Protein AF-A0A929YXE1-F1 (afdb_monomer_lite)

Foldseek 3Di:
DPCDPPNVVVVVVVVLVVFDDDPPPCQRSLVVVQVVLVVVVFDWDADPVSDIDTDDDD

Sequence (58 aa):
MAQLKPQSVFDCFAQINQVPRPSKREEKITAFLRKFGEDLGLETLVDEAGNVLIRKPG

Structure (mmCIF, N/CA/C/O backbone):
data_AF-A0A929YXE1-F1
#
_entry.id   AF-A0A929YXE1-F1
#
loop_
_atom_site.group_PDB
_atom_site.id
_atom_site.type_symbol
_atom_site.label_atom_id
_atom_site.label_alt_id
_atom_site.label_comp_id
_atom_site.label_asym_id
_atom_site.label_entity_id
_atom_site.label_seq_id
_atom_site.pdbx_PDB_ins_code
_atom_site.Cartn_x
_atom_site.Cartn_y
_atom_site.Cartn_z
_atom_site.occupancy
_atom_site.B_iso_or_equiv
_atom_site.auth_seq_id
_atom_site.auth_comp_id
_atom_site.auth_asym_id
_atom_site.auth_atom_id
_atom_site.pdbx_PDB_model_num
ATOM 1 N N . MET A 1 1 ? -6.095 -24.577 14.322 1.00 50.56 1 MET A N 1
ATOM 2 C CA . MET A 1 1 ? -5.208 -23.546 13.739 1.00 50.56 1 MET A CA 1
ATOM 3 C C . MET A 1 1 ? -5.312 -22.318 14.623 1.00 50.56 1 MET A C 1
ATOM 5 O O . MET A 1 1 ? -6.431 -21.913 14.909 1.00 50.56 1 MET A O 1
ATOM 9 N N . ALA A 1 2 ? -4.200 -21.813 15.160 1.00 57.22 2 ALA A N 1
ATOM 10 C CA . ALA A 1 2 ? -4.230 -20.641 16.032 1.00 57.22 2 ALA A CA 1
ATOM 11 C C . ALA A 1 2 ? -4.804 -19.450 15.245 1.00 57.22 2 ALA A C 1
ATOM 13 O O . ALA A 1 2 ? -4.222 -19.046 14.243 1.00 57.22 2 ALA A O 1
ATOM 14 N N . GLN A 1 3 ? -5.968 -18.940 15.656 1.00 76.94 3 GLN A N 1
ATOM 15 C CA . GLN A 1 3 ? -6.537 -17.711 15.102 1.00 76.94 3 GLN A CA 1
ATOM 16 C C . GLN A 1 3 ? -5.707 -16.550 15.644 1.00 76.94 3 GLN A C 1
ATOM 18 O O . GLN A 1 3 ? -5.887 -16.126 16.789 1.00 76.94 3 GLN A O 1
ATOM 23 N N . LEU A 1 4 ? -4.707 -16.139 14.865 1.00 85.06 4 LEU A N 1
ATOM 24 C CA . LEU A 1 4 ? -3.778 -15.082 15.240 1.00 85.06 4 LEU A CA 1
ATOM 25 C C . LEU A 1 4 ? -4.562 -13.777 15.442 1.00 85.06 4 LEU A C 1
ATOM 27 O O . LEU A 1 4 ? -5.368 -13.385 14.601 1.00 85.06 4 LEU A O 1
ATOM 31 N N . LYS A 1 5 ? -4.353 -13.119 16.586 1.00 88.19 5 LYS A N 1
ATOM 32 C CA . LYS A 1 5 ? -5.056 -11.884 16.957 1.00 88.19 5 LYS A CA 1
ATOM 33 C C . LYS A 1 5 ? -4.111 -10.685 16.850 1.00 88.19 5 LYS A C 1
ATOM 35 O O . LYS A 1 5 ? -2.978 -10.801 17.315 1.00 88.19 5 LYS A O 1
ATOM 40 N N . PRO A 1 6 ? -4.565 -9.543 16.301 1.00 91.06 6 PRO A N 1
ATOM 41 C CA . PRO A 1 6 ? -5.907 -9.272 15.777 1.00 91.06 6 PRO A CA 1
ATOM 42 C C . PRO A 1 6 ? -6.120 -9.906 14.399 1.00 91.06 6 PRO A C 1
ATOM 44 O O . PRO A 1 6 ? -5.270 -9.770 13.523 1.00 91.06 6 PRO A O 1
ATOM 47 N N . GLN A 1 7 ? -7.276 -10.540 14.198 1.00 88.94 7 GLN A N 1
ATOM 48 C CA . GLN A 1 7 ? -7.582 -11.287 12.973 1.00 88.94 7 GLN A CA 1
ATOM 49 C C . GLN A 1 7 ? -7.405 -10.428 11.709 1.00 88.94 7 GLN A C 1
ATOM 51 O O . GLN A 1 7 ? -6.753 -10.856 10.766 1.00 88.94 7 GLN A O 1
ATOM 56 N N . SER A 1 8 ? -7.852 -9.169 11.745 1.00 89.69 8 SER A N 1
ATOM 57 C CA . SER A 1 8 ? -7.754 -8.229 10.620 1.00 89.69 8 SER A CA 1
ATOM 58 C C . SER A 1 8 ? -6.322 -7.972 10.135 1.00 89.69 8 SER A C 1
ATOM 60 O O . SER A 1 8 ? -6.092 -7.826 8.935 1.00 89.69 8 SER A O 1
ATOM 62 N N . VAL A 1 9 ? -5.344 -7.941 11.046 1.00 90.00 9 VAL A N 1
ATOM 63 C CA . VAL A 1 9 ? -3.929 -7.754 10.688 1.00 90.00 9 VAL A CA 1
ATOM 64 C C . VAL A 1 9 ? -3.409 -8.986 9.958 1.00 90.00 9 VAL A C 1
ATOM 66 O O . VAL A 1 9 ? -2.747 -8.867 8.928 1.00 90.00 9 VAL A O 1
ATOM 69 N N . PHE A 1 10 ? -3.733 -10.174 10.467 1.00 90.50 10 PHE A N 1
ATOM 70 C CA . PHE A 1 10 ? -3.267 -11.430 9.888 1.00 90.50 10 PHE A CA 1
ATOM 71 C C . PHE A 1 10 ? -3.984 -11.787 8.584 1.00 90.50 10 PHE A C 1
ATOM 73 O O . PHE A 1 10 ? -3.352 -12.363 7.701 1.00 90.50 10 PHE A O 1
ATOM 80 N N . ASP A 1 11 ? -5.237 -11.369 8.408 1.00 90.12 11 ASP A N 1
ATOM 81 C CA . ASP A 1 11 ? -5.955 -11.488 7.137 1.00 90.12 11 ASP A CA 1
ATOM 82 C C . ASP A 1 11 ? -5.306 -10.618 6.052 1.00 90.12 11 ASP A C 1
ATOM 84 O O . ASP A 1 11 ? -5.090 -11.077 4.929 1.00 90.12 11 ASP A O 1
ATOM 88 N N . CYS A 1 12 ? -4.934 -9.376 6.386 1.00 90.75 12 CYS A N 1
ATOM 89 C CA . CYS A 1 12 ? -4.202 -8.494 5.475 1.00 90.75 12 CYS A CA 1
ATOM 90 C C . CYS A 1 12 ? -2.809 -9.059 5.150 1.00 90.75 12 CYS A C 1
ATOM 92 O O . CYS A 1 12 ? -2.410 -9.145 3.987 1.00 90.75 12 CYS A O 1
ATOM 94 N N . PHE A 1 13 ? -2.089 -9.541 6.166 1.00 90.25 13 PHE A N 1
ATOM 95 C CA . PHE A 1 13 ? -0.782 -10.171 5.990 1.00 90.25 13 PHE A CA 1
ATOM 96 C C . PHE A 1 13 ? -0.845 -11.414 5.088 1.00 90.25 13 PHE A C 1
ATOM 98 O O . PHE A 1 13 ? 0.009 -11.597 4.217 1.00 90.25 13 PHE A O 1
ATOM 105 N N . ALA A 1 14 ? -1.867 -12.258 5.253 1.00 91.00 14 ALA A N 1
ATOM 106 C CA . ALA A 1 14 ? -2.080 -13.430 4.412 1.00 91.00 14 ALA A CA 1
ATOM 107 C C . ALA A 1 14 ? -2.345 -13.051 2.946 1.00 91.00 14 ALA A C 1
ATOM 109 O O . ALA A 1 14 ? -1.822 -13.718 2.054 1.00 91.00 14 ALA A O 1
ATOM 110 N N . GLN A 1 15 ? -3.100 -11.979 2.688 1.00 90.44 15 GLN A N 1
ATOM 111 C CA . GLN A 1 15 ? -3.332 -11.468 1.332 1.00 90.44 15 GLN A CA 1
ATOM 112 C C . GLN A 1 15 ? 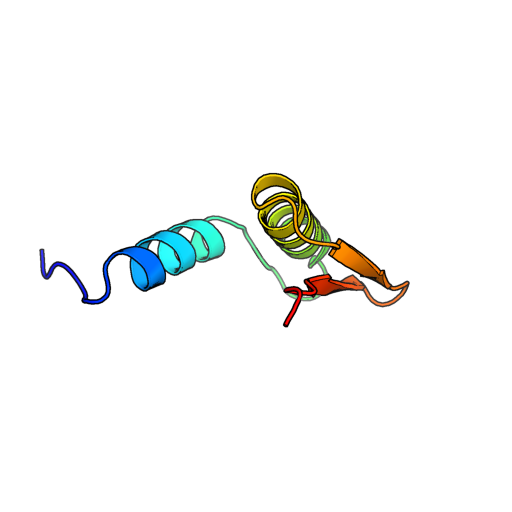-2.046 -10.924 0.697 1.00 90.44 15 GLN A C 1
ATOM 114 O O . GLN A 1 15 ? -1.729 -11.272 -0.438 1.00 90.44 15 GLN A O 1
ATOM 119 N N . ILE A 1 16 ? -1.254 -10.149 1.445 1.00 90.50 16 ILE A N 1
ATOM 120 C CA . ILE A 1 16 ? 0.032 -9.612 0.970 1.00 90.50 16 ILE A CA 1
ATOM 121 C C . ILE A 1 16 ? 1.003 -10.739 0.587 1.00 90.50 16 ILE A C 1
ATOM 123 O O . ILE A 1 16 ? 1.664 -10.655 -0.446 1.00 90.50 16 ILE A O 1
ATOM 127 N N . ASN A 1 17 ? 1.078 -11.814 1.377 1.00 89.62 17 ASN A N 1
ATOM 128 C CA . ASN A 1 17 ? 1.975 -12.943 1.094 1.00 89.62 17 ASN A CA 1
ATOM 129 C C . ASN A 1 17 ? 1.601 -13.741 -0.162 1.00 89.62 17 ASN A C 1
ATOM 131 O O . ASN A 1 17 ? 2.457 -14.432 -0.714 1.00 89.62 17 ASN A O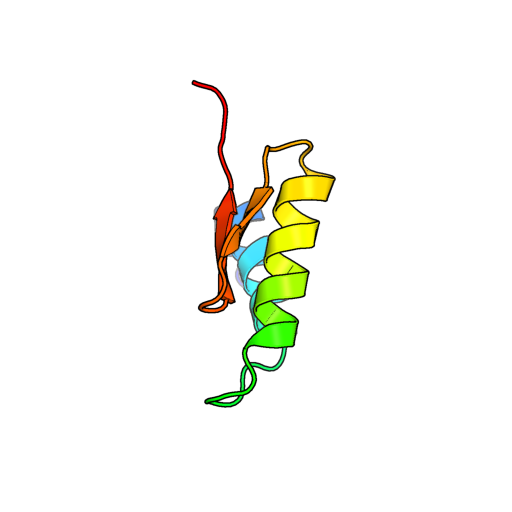 1
ATOM 135 N N . GLN A 1 18 ? 0.349 -13.665 -0.621 1.00 89.81 18 GLN A N 1
ATOM 136 C CA . GLN A 1 18 ? -0.066 -14.297 -1.876 1.00 89.81 18 GLN A CA 1
ATOM 137 C C . GLN A 1 18 ? 0.457 -13.544 -3.101 1.00 89.81 18 GLN A C 1
ATOM 139 O O . GLN A 1 18 ? 0.494 -14.116 -4.190 1.00 89.81 18 GLN A O 1
ATOM 144 N N . VAL A 1 19 ? 0.878 -12.284 -2.943 1.00 88.12 19 VAL A N 1
ATOM 145 C CA . VAL A 1 19 ? 1.445 -11.476 -4.022 1.00 88.12 19 VAL A CA 1
ATOM 146 C C . VAL A 1 19 ? 2.936 -11.802 -4.166 1.00 88.12 19 VAL A C 1
ATOM 148 O O . VAL A 1 19 ? 3.732 -11.468 -3.283 1.00 88.12 19 VAL A O 1
ATOM 151 N N . PRO A 1 20 ? 3.371 -12.431 -5.274 1.00 86.00 20 PRO A N 1
ATOM 152 C CA . PRO A 1 20 ? 4.776 -12.760 -5.458 1.00 86.00 20 PRO A CA 1
ATOM 153 C C . PRO A 1 20 ? 5.604 -11.478 -5.592 1.00 86.00 20 PRO A C 1
ATOM 155 O O . PRO A 1 20 ? 5.373 -10.690 -6.509 1.00 86.00 20 PRO A O 1
ATOM 158 N N . ARG A 1 21 ? 6.606 -11.311 -4.721 1.00 83.62 21 ARG A N 1
ATOM 159 C CA . ARG A 1 21 ? 7.567 -10.194 -4.744 1.00 83.62 21 ARG A CA 1
ATOM 160 C C . ARG A 1 21 ? 9.013 -10.667 -4.965 1.00 83.62 21 ARG A C 1
ATOM 162 O O . ARG A 1 21 ? 9.836 -10.599 -4.053 1.00 83.62 21 ARG A O 1
ATOM 169 N N . PRO A 1 22 ? 9.350 -11.211 -6.147 1.00 83.12 22 PRO A N 1
ATOM 170 C CA . PRO A 1 22 ? 10.745 -11.464 -6.468 1.00 83.12 22 PRO A CA 1
ATOM 171 C C . PRO A 1 22 ? 11.496 -10.131 -6.544 1.00 83.12 22 PRO A C 1
ATOM 173 O O . PRO A 1 22 ? 10.954 -9.134 -7.023 1.00 83.12 22 PRO A O 1
ATOM 176 N N . SER A 1 23 ? 12.745 -10.109 -6.080 1.00 78.88 23 SER A N 1
ATOM 177 C CA . SER A 1 23 ? 13.578 -8.905 -6.120 1.00 78.88 23 SER A CA 1
ATOM 178 C C . SER A 1 23 ? 13.601 -8.304 -7.532 1.00 78.88 23 SER A C 1
ATOM 180 O O . SER A 1 23 ? 13.745 -9.039 -8.512 1.00 78.88 23 SER A O 1
ATOM 182 N N . LYS A 1 24 ? 13.474 -6.972 -7.630 1.00 75.62 24 LYS A N 1
ATOM 183 C CA . LYS A 1 24 ? 13.385 -6.199 -8.889 1.00 75.62 24 LYS A CA 1
ATOM 184 C C . LYS A 1 24 ? 12.084 -6.376 -9.695 1.00 75.62 24 LYS A C 1
ATOM 186 O O . LYS A 1 24 ? 12.039 -5.982 -10.855 1.00 75.62 24 LYS A O 1
ATOM 191 N N . ARG A 1 25 ? 11.032 -6.974 -9.121 1.00 82.19 25 ARG A N 1
ATOM 192 C CA . ARG A 1 25 ? 9.691 -7.092 -9.736 1.00 82.19 25 ARG A CA 1
ATOM 193 C C . ARG A 1 25 ? 8.597 -6.726 -8.735 1.00 82.19 25 ARG A C 1
ATOM 195 O O . ARG A 1 25 ? 7.739 -7.540 -8.394 1.00 82.19 25 ARG A O 1
ATOM 202 N N . GLU A 1 26 ? 8.658 -5.496 -8.249 1.00 85.12 26 GLU A N 1
ATOM 203 C CA . GLU A 1 26 ? 7.787 -4.996 -7.179 1.00 85.12 26 GLU A CA 1
ATOM 204 C C . GLU A 1 26 ? 6.453 -4.440 -7.702 1.00 85.12 26 GLU A C 1
ATOM 206 O O . GLU A 1 26 ? 5.522 -4.242 -6.931 1.00 85.12 26 GLU A O 1
ATOM 211 N N . GLU A 1 27 ? 6.285 -4.318 -9.022 1.00 88.12 27 GLU A N 1
ATOM 212 C CA . GLU A 1 27 ? 5.081 -3.748 -9.645 1.00 88.12 27 GLU A CA 1
ATOM 213 C C . GLU A 1 27 ? 3.773 -4.406 -9.182 1.00 88.12 27 GLU A C 1
ATOM 215 O O . GLU A 1 27 ? 2.763 -3.734 -8.982 1.00 88.12 27 GLU A O 1
ATOM 220 N N . LYS A 1 28 ? 3.788 -5.726 -8.952 1.00 89.00 28 LYS A N 1
ATOM 221 C CA . LYS A 1 28 ? 2.605 -6.461 -8.481 1.00 89.00 28 LYS A CA 1
ATOM 222 C C . LYS A 1 28 ? 2.215 -6.089 -7.054 1.00 89.00 28 LYS A C 1
ATOM 224 O O . LYS A 1 28 ? 1.025 -5.969 -6.774 1.00 89.00 28 LYS A O 1
ATOM 229 N N . ILE A 1 29 ? 3.194 -5.922 -6.160 1.00 91.19 29 ILE A N 1
ATOM 230 C CA . ILE A 1 29 ? 2.906 -5.539 -4.775 1.00 91.19 29 ILE A CA 1
ATOM 231 C C . ILE A 1 29 ? 2.528 -4.059 -4.693 1.00 91.19 29 ILE A C 1
ATOM 233 O O . ILE A 1 29 ? 1.587 -3.721 -3.983 1.00 91.19 29 ILE A O 1
ATOM 237 N N . THR A 1 30 ? 3.157 -3.203 -5.499 1.00 92.31 30 THR A N 1
ATOM 238 C CA . THR A 1 30 ? 2.783 -1.791 -5.643 1.00 92.31 30 THR A CA 1
ATOM 239 C C . THR A 1 30 ? 1.335 -1.649 -6.123 1.00 92.31 30 THR A C 1
ATOM 241 O O . THR A 1 30 ? 0.555 -0.934 -5.499 1.00 92.31 30 THR A O 1
ATOM 244 N N . ALA A 1 31 ? 0.928 -2.384 -7.166 1.00 92.69 31 ALA A N 1
ATOM 245 C CA . ALA A 1 31 ? -0.453 -2.377 -7.657 1.00 92.69 31 ALA A CA 1
ATOM 246 C C . ALA A 1 31 ? -1.456 -2.916 -6.621 1.00 92.69 31 ALA A C 1
ATOM 248 O O . ALA A 1 31 ? -2.545 -2.362 -6.473 1.00 92.69 31 ALA A O 1
ATOM 249 N N . PHE A 1 32 ? -1.084 -3.965 -5.880 1.00 93.94 32 PHE A N 1
ATOM 250 C CA . PHE A 1 32 ? -1.905 -4.501 -4.793 1.00 93.94 32 PHE A CA 1
ATOM 251 C C . PHE A 1 32 ? -2.127 -3.466 -3.683 1.00 93.94 32 PHE A C 1
ATOM 253 O O . PHE A 1 32 ? -3.264 -3.233 -3.285 1.00 93.94 32 PHE A O 1
ATOM 260 N N . LEU A 1 33 ? -1.059 -2.815 -3.209 1.00 93.88 33 LEU A N 1
ATOM 261 C CA . LEU A 1 33 ? -1.138 -1.804 -2.151 1.00 93.88 33 LEU A CA 1
ATOM 262 C C . 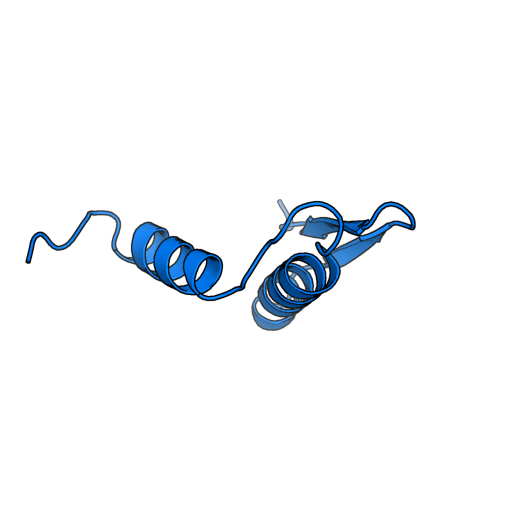LEU A 1 33 ? -1.893 -0.555 -2.608 1.00 93.88 33 LEU A C 1
ATOM 264 O O . LEU A 1 33 ? -2.669 0.004 -1.835 1.00 93.88 33 LEU A O 1
ATOM 268 N N . ARG A 1 34 ? -1.711 -0.151 -3.871 1.00 94.75 34 ARG A N 1
ATOM 269 C CA . ARG A 1 34 ? -2.470 0.947 -4.468 1.00 94.75 34 ARG A CA 1
ATOM 270 C C . ARG A 1 34 ? -3.969 0.665 -4.409 1.00 94.75 34 ARG A C 1
ATOM 272 O O . ARG A 1 34 ? -4.723 1.453 -3.850 1.00 94.75 34 ARG A O 1
ATOM 279 N N . LYS A 1 35 ? -4.371 -0.498 -4.924 1.00 94.88 35 LYS A N 1
ATOM 280 C CA . LYS A 1 35 ? -5.767 -0.929 -4.915 1.00 94.88 35 LYS A CA 1
ATOM 281 C C . LYS A 1 35 ? -6.313 -1.060 -3.493 1.00 94.88 35 LYS A C 1
ATOM 283 O O . LYS A 1 35 ? -7.430 -0.642 -3.240 1.00 94.88 35 LYS A O 1
ATOM 288 N N . PHE A 1 36 ? -5.521 -1.584 -2.558 1.00 94.38 36 PHE A N 1
ATOM 289 C CA . PHE A 1 36 ? -5.918 -1.685 -1.154 1.00 94.38 36 PHE A CA 1
ATOM 290 C C . PHE A 1 36 ? -6.272 -0.316 -0.549 1.00 94.38 36 PHE A C 1
ATOM 292 O O . PHE A 1 36 ? -7.282 -0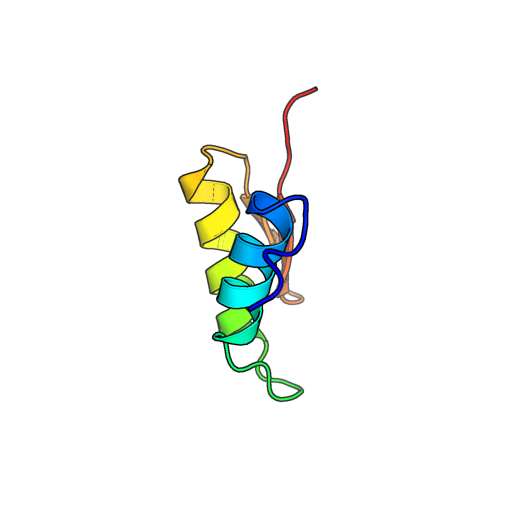.197 0.138 1.00 94.38 36 PHE A O 1
ATOM 299 N N . GLY A 1 37 ? -5.470 0.721 -0.811 1.00 94.69 37 GLY A N 1
ATOM 300 C CA . GLY A 1 37 ? -5.775 2.081 -0.360 1.00 94.69 37 GLY A CA 1
ATOM 301 C C . GLY A 1 37 ? -7.005 2.684 -1.053 1.00 94.69 37 GLY A C 1
ATOM 302 O O . GLY A 1 37 ? -7.861 3.262 -0.383 1.00 94.69 37 GLY A O 1
ATOM 303 N N . GLU A 1 38 ? -7.132 2.490 -2.369 1.00 95.06 38 GLU A N 1
ATOM 304 C CA . GLU A 1 38 ? -8.274 2.952 -3.174 1.00 95.06 38 GLU A CA 1
ATOM 305 C C . GLU A 1 38 ? -9.597 2.279 -2.757 1.00 95.06 38 GLU A C 1
ATOM 307 O O . GLU A 1 38 ? -10.606 2.965 -2.594 1.00 95.06 38 GLU A O 1
ATOM 312 N N . ASP A 1 39 ? -9.591 0.967 -2.498 1.00 95.31 39 ASP A N 1
ATOM 313 C CA . ASP A 1 39 ? -10.752 0.190 -2.033 1.00 95.31 39 ASP A CA 1
ATOM 314 C C . ASP A 1 39 ? -11.218 0.641 -0.632 1.00 95.31 39 ASP A C 1
ATOM 316 O O . ASP A 1 39 ? -12.398 0.534 -0.294 1.00 95.31 39 ASP A O 1
ATOM 320 N N . LEU A 1 40 ? -10.307 1.187 0.183 1.00 93.75 40 LEU A N 1
ATOM 321 C CA . LEU A 1 40 ? -10.620 1.816 1.472 1.00 93.75 40 LEU A CA 1
ATOM 322 C C . LEU A 1 40 ? -11.095 3.275 1.338 1.00 93.75 40 LEU A C 1
ATOM 324 O O . LEU A 1 40 ? -11.408 3.906 2.350 1.00 93.75 40 LEU A O 1
ATOM 328 N N . GLY A 1 41 ? -11.137 3.824 0.120 1.00 95.38 41 GLY A N 1
ATOM 329 C CA . GLY A 1 41 ? -11.482 5.222 -0.139 1.00 95.38 41 GLY A CA 1
ATOM 330 C C . GLY A 1 41 ? -10.432 6.216 0.365 1.00 95.38 41 GLY A C 1
ATOM 331 O O . GLY A 1 41 ? -10.765 7.367 0.647 1.00 95.38 41 GLY A O 1
ATOM 332 N N . LEU A 1 42 ? -9.179 5.779 0.526 1.00 96.25 42 LEU A N 1
ATOM 333 C CA . LEU A 1 42 ? -8.071 6.609 0.995 1.00 96.25 42 LEU A CA 1
ATOM 334 C C . LEU A 1 42 ? -7.289 7.193 -0.184 1.00 96.25 42 LEU A C 1
ATOM 336 O O . LEU A 1 42 ? -7.098 6.541 -1.213 1.00 96.25 42 LEU A O 1
ATOM 340 N N . GLU A 1 43 ? -6.779 8.415 -0.015 1.00 96.06 43 GLU A N 1
ATOM 341 C CA . GLU A 1 43 ? -5.87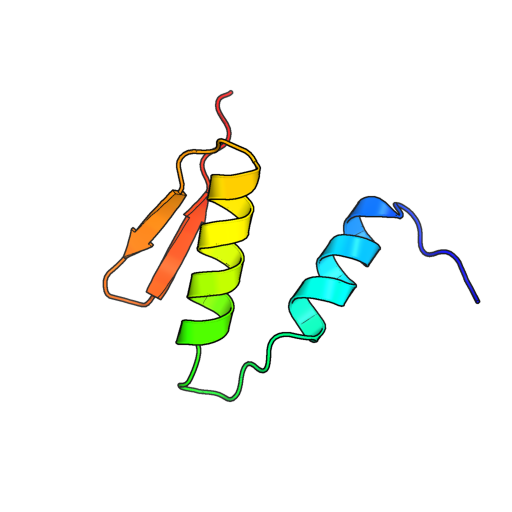4 9.015 -0.996 1.00 96.06 43 GLU A CA 1
ATOM 342 C C . GLU A 1 43 ? -4.628 8.134 -1.124 1.00 96.06 43 GLU A C 1
ATOM 344 O O . GLU A 1 43 ? -3.915 7.900 -0.144 1.00 96.06 43 GLU A O 1
ATOM 349 N N . THR A 1 44 ? -4.391 7.635 -2.338 1.00 96.88 44 THR A N 1
ATOM 350 C CA . THR A 1 44 ? -3.327 6.674 -2.611 1.00 96.88 44 THR A CA 1
ATOM 351 C C . THR A 1 44 ? -2.503 7.109 -3.815 1.00 96.88 44 THR A C 1
ATOM 353 O O . THR A 1 44 ? -3.028 7.291 -4.914 1.00 96.88 44 THR A O 1
ATOM 356 N N . LEU A 1 45 ? -1.201 7.286 -3.603 1.00 95.00 45 LEU A N 1
ATOM 357 C CA . LEU A 1 45 ? -0.249 7.784 -4.594 1.00 95.00 45 LEU A CA 1
ATOM 358 C C . LEU A 1 45 ? 0.896 6.787 -4.772 1.00 95.00 45 LEU A C 1
ATOM 360 O O . LEU A 1 45 ? 1.284 6.096 -3.829 1.00 95.00 45 LEU A O 1
ATOM 364 N N . VAL A 1 46 ? 1.440 6.734 -5.987 1.00 95.12 46 VAL A N 1
ATOM 365 C CA . VAL A 1 46 ? 2.620 5.933 -6.328 1.00 95.12 46 VAL A CA 1
ATOM 366 C C . VAL A 1 46 ? 3.641 6.854 -6.983 1.00 95.12 46 VAL A C 1
ATOM 368 O O . VAL A 1 46 ? 3.272 7.605 -7.887 1.00 95.12 46 VAL A O 1
ATOM 371 N N . ASP A 1 47 ? 4.887 6.830 -6.514 1.00 93.31 47 ASP A N 1
ATOM 372 C CA . ASP A 1 47 ? 5.973 7.623 -7.101 1.00 93.31 47 ASP A CA 1
ATOM 373 C C . ASP A 1 47 ? 6.696 6.877 -8.239 1.00 93.31 47 ASP A C 1
ATOM 375 O O . ASP A 1 47 ? 6.440 5.703 -8.510 1.00 93.31 47 ASP A O 1
ATOM 379 N N . GLU A 1 48 ? 7.619 7.563 -8.919 1.00 90.62 48 GLU A N 1
ATOM 380 C CA . GLU A 1 48 ? 8.410 6.982 -10.016 1.00 90.62 48 GLU A CA 1
ATOM 381 C C . GLU A 1 48 ? 9.335 5.841 -9.562 1.00 90.62 48 GLU A C 1
ATOM 383 O O . GLU A 1 48 ? 9.731 5.005 -10.373 1.00 90.62 48 GLU A O 1
ATOM 388 N N . ALA A 1 49 ? 9.669 5.784 -8.269 1.00 89.69 49 ALA A N 1
ATOM 389 C CA . ALA A 1 49 ? 10.469 4.718 -7.680 1.00 89.69 49 ALA A CA 1
ATOM 390 C C . ALA A 1 49 ? 9.624 3.492 -7.275 1.00 89.69 49 ALA A C 1
ATOM 392 O O . ALA A 1 49 ? 10.187 2.471 -6.884 1.00 89.69 49 ALA A O 1
ATOM 393 N N . GLY A 1 50 ? 8.292 3.565 -7.388 1.00 87.75 50 GLY A N 1
ATOM 394 C CA . GLY A 1 50 ? 7.365 2.487 -7.047 1.00 87.75 50 GLY A CA 1
ATOM 395 C C . GLY A 1 50 ? 6.962 2.434 -5.570 1.00 87.75 50 GLY A C 1
ATOM 396 O O . GLY A 1 50 ? 6.314 1.465 -5.159 1.00 87.75 50 GLY A O 1
ATOM 397 N N . ASN A 1 51 ? 7.301 3.456 -4.775 1.00 92.62 51 ASN A N 1
ATOM 398 C CA . ASN A 1 51 ? 6.821 3.583 -3.402 1.00 92.62 51 ASN A CA 1
ATOM 399 C C . ASN A 1 51 ? 5.330 3.925 -3.399 1.00 92.62 51 ASN A C 1
ATOM 401 O O . ASN A 1 51 ? 4.854 4.685 -4.242 1.00 92.62 51 ASN A O 1
ATOM 405 N N . VAL A 1 52 ? 4.598 3.400 -2.414 1.00 94.69 52 VAL A N 1
ATOM 406 C CA . VAL A 1 52 ? 3.156 3.633 -2.259 1.00 94.69 52 VAL A CA 1
ATOM 407 C C . VAL A 1 52 ? 2.899 4.456 -1.002 1.00 94.69 52 VAL A C 1
ATOM 409 O O . VAL A 1 52 ? 3.279 4.053 0.098 1.00 94.69 52 VAL A O 1
ATOM 412 N N . LEU A 1 53 ? 2.214 5.588 -1.158 1.00 95.62 53 LEU A N 1
ATOM 413 C CA . LEU A 1 53 ? 1.714 6.419 -0.067 1.00 95.62 53 LEU A CA 1
ATOM 414 C C . LEU A 1 53 ? 0.201 6.230 0.050 1.00 95.62 53 LEU A C 1
ATOM 416 O O . LEU A 1 53 ? -0.519 6.519 -0.900 1.00 95.62 53 LEU A O 1
ATOM 420 N N . ILE A 1 54 ? -0.278 5.800 1.219 1.00 96.25 54 ILE A N 1
ATOM 421 C CA . ILE A 1 54 ? -1.709 5.733 1.549 1.00 96.25 54 ILE A CA 1
ATOM 422 C C . ILE A 1 54 ? -1.967 6.722 2.685 1.00 96.25 54 ILE A C 1
ATOM 424 O O . ILE A 1 54 ? -1.460 6.546 3.797 1.00 96.25 54 ILE A O 1
ATOM 428 N N . ARG A 1 55 ? -2.739 7.778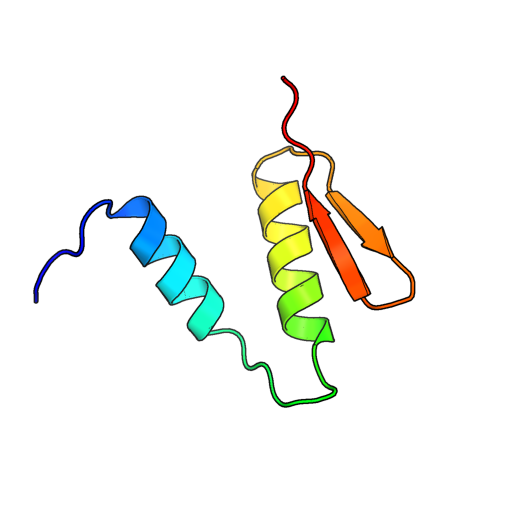 2.420 1.00 96.25 55 ARG A N 1
ATOM 429 C CA . ARG A 1 55 ? -3.025 8.835 3.391 1.00 96.25 55 ARG A CA 1
ATOM 430 C C . ARG A 1 55 ? -4.378 8.601 4.048 1.00 96.25 55 ARG A C 1
ATOM 432 O O . ARG A 1 55 ? -5.429 8.691 3.419 1.00 96.25 55 ARG A O 1
ATOM 439 N N . LYS A 1 56 ? -4.349 8.378 5.360 1.00 94.06 56 LYS A N 1
ATOM 440 C CA . LYS A 1 56 ? -5.545 8.415 6.200 1.00 94.06 56 LYS A CA 1
ATOM 441 C C . LYS A 1 56 ? -5.792 9.858 6.661 1.00 94.06 56 LYS A C 1
ATOM 443 O O . LYS A 1 56 ? -4.877 10.443 7.245 1.00 94.06 56 LYS A O 1
ATOM 448 N N . PRO A 1 57 ? -6.982 10.442 6.432 1.00 90.69 57 PRO A N 1
ATOM 449 C CA . PRO A 1 57 ? -7.319 11.727 7.030 1.00 90.69 57 PRO A CA 1
ATOM 450 C C . PRO A 1 57 ? -7.293 11.608 8.563 1.00 90.69 57 PRO A C 1
ATOM 452 O O . PRO A 1 57 ? -7.678 10.573 9.127 1.00 90.69 57 PRO A O 1
ATOM 455 N N . GLY A 1 58 ? -6.739 12.643 9.201 1.00 82.00 58 GLY A N 1
ATOM 456 C CA . GLY A 1 58 ? -6.636 12.760 10.658 1.00 82.00 58 GLY A CA 1
ATOM 457 C C . GLY A 1 58 ? -7.996 12.774 11.329 1.00 82.00 58 GLY A C 1
ATOM 458 O O . GLY A 1 58 ? -8.929 13.349 10.728 1.00 82.00 58 GLY A O 1
#

pLDDT: mean 89.23, std 8.27, range [50.56, 96.88]

Radius of gyration: 13.12 Å; chains: 1; bounding box: 25×36×27 Å

Secondary structure (DSSP, 8-state):
----SSHHHHHHHHHHHHS---TT--HHHHHHHHHHHHHTT-EEEE-TT--EEEEPP-